Protein AF-A0A7C1ZZ83-F1 (afdb_monomer)

Solvent-accessible surface area (backbone atoms only — not comparable to full-atom values): 6752 Å² total; per-residue (Å²): 134,72,42,79,55,37,36,39,42,55,24,93,50,35,66,62,49,49,54,48,44,30,70,77,71,66,34,44,72,46,70,50,67,95,88,48,66,33,30,37,43,44,76,66,64,88,89,53,94,79,64,40,35,30,35,24,56,45,95,49,95,85,55,68,69,30,47,26,31,37,42,94,51,51,72,64,47,52,53,52,38,48,77,69,56,24,46,79,76,40,69,83,40,79,44,90,98,53,25,39,38,31,31,31,24,45,76,87,66,51,63,33,32,41,30,20,65,56,83,129

Radius of gyration: 14.93 Å; Cα contacts (8 Å, |Δi|>4): 235; chains: 1; bounding box: 36×34×39 Å

Nearest PDB structures (foldseek):
  2r6u-assembly2_D  TM=8.954E-01  e=6.101E-13  Rhodococcus jostii RHA1
  2r6u-assembly2_B  TM=8.697E-01  e=8.299E-13  Rhodococcus jostii RHA1
  3oxh-assembly1_A  TM=7.432E-01  e=1.223E-08  Mycobacterium tuberculosis
  8stb-assembly2_A  TM=7.788E-01  e=1.834E-07  Streptomyces sp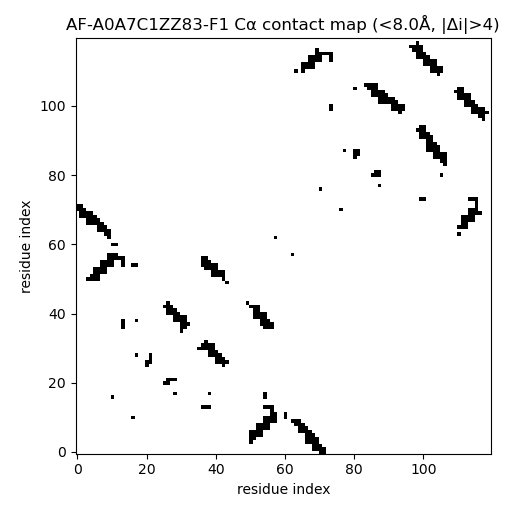.
  8stb-assembly1_B  TM=7.584E-01  e=1.268E-07  Streptomyces sp.

pLDDT: mean 94.88, std 6.37, range [56.84, 98.62]

Mean predicted aligned error: 3.31 Å

Structure (mmCIF, N/CA/C/O backbone):
data_AF-A0A7C1ZZ83-F1
#
_entry.id   AF-A0A7C1ZZ83-F1
#
loop_
_atom_site.group_PDB
_atom_site.id
_atom_site.type_symbol
_atom_site.label_atom_id
_atom_site.label_alt_id
_atom_site.label_comp_id
_atom_site.label_asym_id
_atom_site.label_entity_id
_atom_site.label_seq_id
_atom_site.pdbx_PDB_ins_code
_atom_site.Cartn_x
_atom_site.Cartn_y
_atom_site.Cartn_z
_atom_site.occupancy
_atom_site.B_iso_or_equiv
_atom_site.auth_seq_id
_atom_site.auth_comp_id
_atom_site.auth_asym_id
_atom_site.auth_atom_id
_atom_site.pdbx_PDB_model_num
ATOM 1 N N . MET A 1 1 ? -8.554 14.882 9.020 1.00 74.12 1 MET A N 1
ATOM 2 C CA . MET A 1 1 ? -9.522 14.265 8.059 1.00 74.12 1 MET A CA 1
ATOM 3 C C . MET A 1 1 ? -8.800 13.175 7.288 1.00 74.12 1 MET A C 1
ATOM 5 O O . MET A 1 1 ? -7.698 13.436 6.823 1.00 74.12 1 MET A O 1
ATOM 9 N N . ALA A 1 2 ? -9.406 11.995 7.141 1.00 94.19 2 ALA A N 1
ATOM 10 C CA . ALA A 1 2 ? -8.785 10.872 6.443 1.00 94.19 2 ALA A CA 1
ATOM 11 C C . ALA A 1 2 ? -8.726 11.092 4.920 1.00 94.19 2 ALA A C 1
ATOM 13 O O . ALA A 1 2 ? -9.634 11.696 4.343 1.00 94.19 2 ALA A O 1
ATOM 14 N N . LYS A 1 3 ? -7.666 10.604 4.266 1.00 96.69 3 LYS A N 1
ATOM 15 C CA . LYS A 1 3 ? -7.446 10.771 2.819 1.00 96.69 3 LYS A CA 1
ATOM 16 C C . LYS A 1 3 ? -6.886 9.487 2.215 1.00 96.69 3 LYS A C 1
ATOM 18 O O . LYS A 1 3 ? -6.031 8.857 2.822 1.00 96.69 3 LYS A O 1
ATOM 23 N N . VAL A 1 4 ? -7.318 9.120 1.010 1.00 97.75 4 VAL A N 1
ATOM 24 C CA . VAL A 1 4 ? -6.626 8.080 0.233 1.00 97.75 4 VAL A CA 1
ATOM 25 C C . VAL A 1 4 ? -5.287 8.641 -0.239 1.00 97.75 4 VAL A C 1
ATOM 27 O O . VAL A 1 4 ? -5.260 9.694 -0.878 1.00 97.75 4 VAL A O 1
ATOM 30 N N . VAL A 1 5 ? -4.192 7.966 0.101 1.00 96.75 5 VAL A N 1
ATOM 31 C CA . VAL A 1 5 ? -2.826 8.460 -0.160 1.00 96.75 5 VAL A CA 1
ATOM 32 C C . VAL A 1 5 ? -1.957 7.493 -0.949 1.00 96.75 5 VAL A C 1
ATOM 34 O O . VAL A 1 5 ? -0.938 7.920 -1.478 1.00 96.75 5 VAL A O 1
ATOM 37 N N . HIS A 1 6 ? -2.352 6.222 -1.035 1.00 97.31 6 HIS A N 1
ATOM 38 C CA . HIS A 1 6 ? -1.558 5.182 -1.681 1.00 97.31 6 HIS A CA 1
ATOM 39 C C . HIS A 1 6 ? -2.456 4.149 -2.360 1.00 97.31 6 HIS A C 1
ATOM 41 O O . HIS A 1 6 ? -3.607 3.964 -1.951 1.00 97.31 6 HIS A O 1
ATOM 47 N N . PHE A 1 7 ? -1.937 3.464 -3.373 1.00 98.06 7 PHE A N 1
ATOM 48 C CA . PHE A 1 7 ? -2.556 2.271 -3.950 1.00 98.06 7 PHE A CA 1
ATOM 49 C C . PHE A 1 7 ? -1.534 1.146 -4.116 1.00 98.06 7 PHE A C 1
ATOM 51 O O . PHE A 1 7 ? -0.347 1.389 -4.290 1.00 98.06 7 PHE A O 1
ATOM 58 N N . GLU A 1 8 ? -1.988 -0.098 -4.120 1.00 97.62 8 GLU A N 1
ATOM 59 C CA . GLU A 1 8 ? -1.140 -1.271 -4.299 1.00 97.62 8 GLU A CA 1
ATOM 60 C C . GLU A 1 8 ? -1.712 -2.165 -5.387 1.00 97.62 8 GLU A C 1
ATOM 62 O O . GLU A 1 8 ? -2.881 -2.548 -5.339 1.00 97.62 8 GLU A O 1
ATOM 67 N N . ILE A 1 9 ? -0.874 -2.505 -6.364 1.00 98.00 9 ILE A N 1
ATOM 68 C CA . ILE A 1 9 ? -1.185 -3.423 -7.456 1.00 98.00 9 ILE A CA 1
ATOM 69 C C . ILE A 1 9 ? -0.446 -4.741 -7.190 1.00 98.00 9 ILE A C 1
ATOM 71 O O . ILE A 1 9 ? 0.776 -4.807 -7.364 1.00 98.00 9 ILE A O 1
ATOM 75 N N . PRO A 1 10 ? -1.151 -5.805 -6.772 1.00 97.19 10 PRO A N 1
ATOM 76 C CA . PRO A 1 10 ? -0.552 -7.121 -6.613 1.00 97.19 10 PRO A CA 1
ATOM 77 C C . PRO A 1 10 ? -0.211 -7.737 -7.973 1.00 97.19 10 PRO A C 1
ATOM 79 O O . PRO A 1 10 ? -0.975 -7.627 -8.932 1.00 97.19 10 PRO A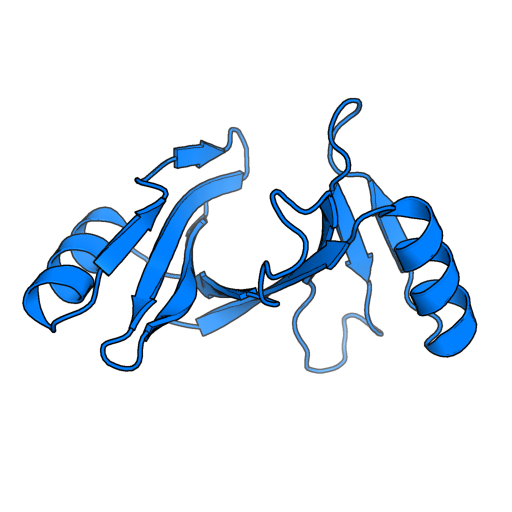 O 1
ATOM 82 N N . ALA A 1 11 ? 0.923 -8.425 -8.054 1.00 97.00 11 ALA A N 1
ATOM 83 C CA . ALA A 1 11 ? 1.360 -9.126 -9.253 1.00 97.00 11 ALA A CA 1
ATOM 84 C C . ALA A 1 11 ? 2.069 -10.443 -8.916 1.00 97.00 11 ALA A C 1
ATOM 86 O O . ALA A 1 11 ? 2.801 -10.539 -7.929 1.00 97.00 11 ALA A O 1
ATOM 87 N N . GLU A 1 12 ? 1.919 -11.448 -9.784 1.00 95.81 12 GLU A N 1
ATOM 88 C CA . GLU A 1 12 ? 2.735 -12.663 -9.707 1.00 95.81 12 GLU A CA 1
ATOM 89 C C . GLU A 1 12 ? 4.209 -12.355 -9.929 1.00 95.81 12 GLU A C 1
ATOM 91 O O . GLU A 1 12 ? 5.065 -12.832 -9.197 1.00 95.81 12 GLU A O 1
ATOM 96 N N . ASP A 1 13 ? 4.516 -11.543 -10.929 1.00 96.44 13 ASP A N 1
ATOM 97 C CA . ASP A 1 13 ? 5.868 -11.097 -11.223 1.00 96.44 13 ASP A CA 1
ATOM 98 C C . ASP A 1 13 ? 5.881 -9.566 -11.197 1.00 96.44 13 ASP A C 1
ATOM 100 O O . ASP A 1 13 ? 5.537 -8.924 -12.197 1.00 96.44 13 ASP A O 1
ATOM 104 N N . PRO A 1 14 ? 6.248 -8.964 -10.050 1.00 96.62 14 PRO A N 1
ATOM 105 C CA . PRO A 1 14 ? 6.326 -7.517 -9.909 1.00 96.62 14 PRO A CA 1
ATOM 106 C C . PRO A 1 14 ? 7.247 -6.856 -10.929 1.00 96.62 14 PRO A C 1
ATOM 108 O O . PRO A 1 14 ? 6.947 -5.754 -11.375 1.00 96.62 14 PRO A O 1
ATOM 111 N N . LYS A 1 15 ? 8.327 -7.522 -11.360 1.00 95.75 15 LYS A N 1
ATOM 112 C CA . LYS A 1 15 ? 9.250 -6.958 -12.355 1.00 95.75 15 LYS A CA 1
ATOM 113 C C . LYS A 1 15 ? 8.583 -6.872 -13.719 1.00 95.75 15 LYS A C 1
ATOM 115 O O . LYS A 1 15 ? 8.621 -5.820 -14.349 1.00 95.75 15 LYS A O 1
ATOM 120 N N . ARG A 1 16 ? 7.899 -7.940 -14.134 1.00 97.69 16 ARG A N 1
ATOM 121 C CA . ARG A 1 16 ? 7.120 -7.937 -15.378 1.00 97.69 16 ARG A CA 1
ATOM 122 C C . ARG A 1 16 ? 6.007 -6.886 -15.351 1.00 97.69 16 ARG A C 1
ATOM 124 O O . ARG A 1 16 ? 5.745 -6.245 -16.366 1.00 97.69 16 ARG A O 1
ATOM 131 N N . ALA A 1 17 ? 5.349 -6.704 -14.206 1.00 97.88 17 ALA A N 1
ATOM 132 C CA . ALA A 1 17 ? 4.345 -5.658 -14.046 1.00 97.88 17 ALA A CA 1
ATOM 133 C C . ALA A 1 17 ? 4.977 -4.256 -14.138 1.00 97.88 17 ALA A C 1
ATOM 135 O O . ALA A 1 17 ? 4.485 -3.432 -14.902 1.00 97.88 17 ALA A O 1
ATOM 136 N N . VAL A 1 18 ? 6.101 -4.004 -13.458 1.00 97.88 18 VAL A N 1
ATOM 137 C CA . VAL A 1 18 ? 6.872 -2.753 -13.584 1.00 97.88 18 VAL A CA 1
ATOM 138 C C . VAL A 1 18 ? 7.209 -2.458 -15.047 1.00 97.88 18 VAL A C 1
ATOM 140 O O . VAL A 1 18 ? 6.898 -1.374 -15.531 1.00 97.88 18 VAL A O 1
ATOM 143 N N . GLU A 1 19 ? 7.760 -3.426 -15.783 1.00 98.38 19 GLU A N 1
ATOM 144 C CA . GLU A 1 19 ? 8.077 -3.269 -17.210 1.00 98.38 19 GLU A CA 1
ATOM 145 C C . GLU A 1 19 ? 6.844 -2.894 -18.040 1.00 98.38 19 GLU A C 1
ATOM 147 O O . GLU A 1 19 ? 6.909 -1.998 -18.888 1.00 98.38 19 GLU A O 1
ATOM 152 N N . PHE A 1 20 ? 5.710 -3.545 -17.776 1.00 98.62 20 PHE A N 1
ATOM 153 C CA . PHE A 1 20 ? 4.445 -3.241 -18.433 1.00 98.62 20 PHE A CA 1
ATOM 154 C C . PHE A 1 20 ? 3.992 -1.804 -18.152 1.00 98.62 20 PHE A C 1
ATOM 156 O O . PHE A 1 20 ? 3.756 -1.048 -19.096 1.00 98.62 20 PHE A O 1
ATOM 163 N N . PHE A 1 21 ? 3.907 -1.399 -16.881 1.00 98.31 21 PHE A N 1
ATOM 164 C CA . PHE A 1 21 ? 3.417 -0.067 -16.520 1.00 98.31 21 PHE A CA 1
ATOM 165 C C . PHE A 1 21 ? 4.373 1.046 -16.972 1.00 98.31 21 PHE A C 1
ATOM 167 O O . PHE A 1 21 ? 3.917 2.079 -17.464 1.00 98.31 21 PHE A O 1
ATOM 174 N N . SER A 1 22 ? 5.688 0.817 -16.909 1.00 98.06 22 SER A N 1
ATOM 175 C CA . SER A 1 22 ? 6.681 1.739 -17.465 1.00 98.06 22 SER A CA 1
ATOM 176 C C . SER A 1 22 ? 6.564 1.879 -18.981 1.00 98.06 22 SER A C 1
ATOM 178 O O . SER A 1 22 ? 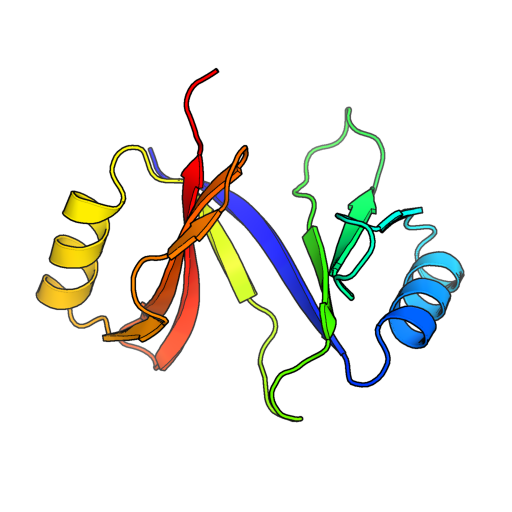6.638 2.991 -19.494 1.00 98.06 22 SER A O 1
ATOM 180 N N . THR A 1 23 ? 6.346 0.782 -19.709 1.00 98.50 23 THR A N 1
ATOM 181 C CA . THR A 1 23 ? 6.257 0.815 -21.178 1.00 98.50 23 THR A CA 1
ATOM 182 C C . THR A 1 23 ? 4.956 1.449 -21.664 1.00 98.50 23 THR A C 1
ATOM 184 O O . THR A 1 23 ? 4.966 2.231 -22.612 1.00 98.50 23 THR A O 1
ATOM 187 N N . VAL A 1 24 ? 3.829 1.099 -21.042 1.00 98.50 24 VAL A N 1
ATOM 188 C CA . VAL A 1 24 ? 2.497 1.495 -21.518 1.00 98.50 24 VAL A CA 1
ATOM 189 C C . VAL A 1 24 ? 2.107 2.888 -21.030 1.00 98.50 24 VAL A C 1
ATOM 191 O O . VAL A 1 24 ? 1.515 3.649 -21.793 1.00 98.50 24 VAL A O 1
ATOM 194 N N . PHE A 1 25 ? 2.441 3.232 -19.783 1.00 97.62 25 PHE A N 1
ATOM 195 C CA . PHE A 1 25 ? 1.993 4.476 -19.145 1.00 97.62 25 PHE A CA 1
ATOM 196 C C . PHE A 1 25 ? 3.133 5.445 -18.821 1.00 97.62 25 PHE A C 1
ATOM 198 O O . PHE A 1 25 ? 2.874 6.558 -18.373 1.00 97.62 25 PHE A O 1
ATOM 205 N N . GLY A 1 26 ? 4.392 5.052 -19.036 1.00 97.25 26 GLY A N 1
ATOM 206 C CA . GLY A 1 26 ? 5.545 5.906 -18.742 1.00 97.25 26 GLY A CA 1
ATOM 207 C C . GLY A 1 26 ? 5.835 6.078 -17.248 1.00 97.25 26 GLY A C 1
ATOM 208 O O . GLY A 1 26 ? 6.612 6.961 -16.887 1.00 97.25 26 GLY A O 1
ATOM 209 N N . TRP A 1 27 ? 5.228 5.260 -16.381 1.00 97.69 27 TRP A N 1
ATOM 210 C CA . TRP A 1 27 ? 5.455 5.315 -14.936 1.00 97.69 27 TRP A CA 1
ATOM 211 C C . TRP A 1 27 ? 6.886 4.916 -14.584 1.00 97.69 27 TRP A C 1
ATOM 213 O O . TRP A 1 27 ? 7.466 4.009 -15.194 1.00 97.69 27 TRP A O 1
ATOM 223 N N . LYS A 1 28 ? 7.451 5.571 -13.570 1.00 97.38 28 LYS A N 1
ATOM 224 C CA . LYS A 1 28 ? 8.754 5.192 -13.012 1.00 97.38 28 LYS A CA 1
ATOM 225 C C . LYS A 1 28 ? 8.558 4.451 -11.704 1.00 97.38 28 LYS A C 1
ATOM 227 O O . LYS A 1 28 ? 7.519 4.574 -11.063 1.00 97.38 28 LYS A O 1
ATOM 232 N N . PHE A 1 29 ? 9.566 3.674 -11.328 1.00 96.81 29 PHE A N 1
ATOM 233 C CA . PHE A 1 29 ? 9.503 2.856 -10.132 1.00 96.81 29 PHE A CA 1
ATOM 234 C C . PHE A 1 29 ? 10.825 2.862 -9.386 1.00 96.81 29 PHE A C 1
ATOM 236 O O . PHE A 1 29 ? 11.888 2.733 -9.993 1.00 96.81 29 PHE A O 1
ATOM 243 N N . ASN A 1 30 ? 10.736 2.925 -8.061 1.00 94.50 30 ASN A N 1
ATOM 244 C CA . ASN A 1 30 ? 11.864 2.740 -7.162 1.00 94.50 30 ASN A CA 1
ATOM 245 C C . ASN A 1 30 ? 11.582 1.541 -6.259 1.00 94.50 30 ASN A C 1
ATOM 247 O O . ASN A 1 30 ? 10.520 1.441 -5.644 1.00 94.50 30 ASN A O 1
ATOM 251 N N . ARG A 1 31 ? 12.533 0.610 -6.175 1.00 92.81 31 ARG A N 1
ATOM 252 C CA . ARG A 1 31 ? 12.396 -0.542 -5.281 1.00 92.81 31 ARG A CA 1
ATOM 253 C C . ARG A 1 31 ? 12.577 -0.087 -3.835 1.00 92.81 31 ARG A C 1
ATOM 255 O O . ARG A 1 31 ? 13.573 0.560 -3.514 1.00 92.81 31 ARG A O 1
ATOM 262 N N . TRP A 1 32 ? 11.627 -0.431 -2.976 1.00 89.38 32 TRP A N 1
ATOM 263 C CA . TRP A 1 32 ? 11.670 -0.097 -1.560 1.00 89.38 32 TRP A CA 1
ATOM 264 C C . TRP A 1 32 ? 12.302 -1.237 -0.757 1.00 89.38 32 TRP A C 1
ATOM 266 O O . TRP A 1 32 ? 11.753 -2.334 -0.672 1.00 89.38 32 TRP A O 1
ATOM 276 N N . GLY A 1 33 ? 13.468 -0.971 -0.166 1.00 80.06 33 GLY A N 1
ATOM 277 C CA . GLY A 1 33 ? 14.265 -1.974 0.543 1.00 80.06 33 GLY A CA 1
ATOM 278 C C . GLY A 1 33 ? 14.991 -2.958 -0.388 1.00 80.06 33 GLY A C 1
ATOM 279 O O . GLY A 1 33 ? 14.639 -3.152 -1.550 1.00 80.06 33 GLY A O 1
ATOM 280 N N . GLU A 1 34 ? 16.045 -3.597 0.123 1.00 71.31 34 GLU A N 1
ATOM 281 C CA . GLU A 1 34 ? 16.901 -4.481 -0.688 1.00 71.31 34 GLU A CA 1
ATOM 282 C C . GLU A 1 34 ? 16.281 -5.866 -0.949 1.00 71.31 34 GLU A C 1
ATOM 284 O O . GLU A 1 34 ? 16.561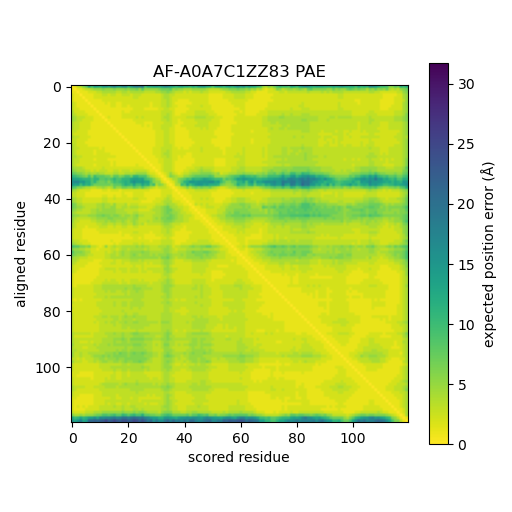 -6.488 -1.976 1.00 71.31 34 GLU A O 1
ATOM 289 N N . ASN A 1 35 ? 15.400 -6.333 -0.058 1.00 71.00 35 ASN A N 1
ATOM 290 C CA . ASN A 1 35 ? 14.864 -7.701 -0.069 1.00 71.00 35 ASN A CA 1
ATOM 291 C C . ASN A 1 35 ? 13.356 -7.792 -0.332 1.00 71.00 35 ASN A C 1
ATOM 293 O O . ASN A 1 35 ? 12.814 -8.895 -0.327 1.00 71.00 35 ASN A O 1
ATOM 297 N N . ASN A 1 36 ? 12.682 -6.668 -0.586 1.00 75.44 36 ASN A N 1
ATOM 298 C CA . ASN A 1 36 ? 11.240 -6.656 -0.806 1.00 75.44 36 ASN A CA 1
ATOM 299 C C . ASN A 1 36 ? 10.929 -6.501 -2.297 1.00 75.44 36 ASN A C 1
ATOM 301 O O . ASN A 1 36 ? 11.501 -5.660 -2.995 1.00 75.44 36 ASN A O 1
ATOM 305 N N . ASP A 1 37 ? 9.982 -7.291 -2.792 1.00 89.62 37 ASP A N 1
ATOM 306 C CA . ASP A 1 37 ? 9.403 -7.099 -4.123 1.00 89.62 37 ASP A CA 1
ATOM 307 C C . ASP A 1 37 ? 8.275 -6.069 -4.044 1.00 89.62 37 ASP A C 1
ATOM 309 O O . ASP A 1 37 ? 7.115 -6.367 -4.324 1.00 89.62 37 ASP A O 1
ATOM 313 N N . TYR A 1 38 ? 8.648 -4.866 -3.599 1.00 94.25 38 TYR A N 1
ATOM 314 C CA . TYR A 1 38 ? 7.782 -3.708 -3.427 1.00 94.25 38 TYR A CA 1
ATOM 315 C C . TYR A 1 38 ? 8.368 -2.531 -4.208 1.00 94.25 38 TYR A C 1
ATOM 317 O O . TYR A 1 38 ? 9.482 -2.075 -3.933 1.00 94.25 38 TYR A O 1
ATOM 325 N N . TYR A 1 39 ? 7.643 -2.070 -5.220 1.00 97.44 39 TYR A N 1
ATOM 326 C CA . TYR A 1 39 ? 8.108 -1.081 -6.187 1.00 97.44 39 TYR A CA 1
ATOM 327 C C . TYR A 1 39 ? 7.220 0.150 -6.111 1.00 97.44 39 TYR A C 1
ATOM 329 O O . TYR A 1 39 ? 6.128 0.141 -6.672 1.00 97.44 39 TYR A O 1
ATOM 337 N N . LEU A 1 40 ? 7.691 1.189 -5.422 1.00 96.69 40 LEU A N 1
ATOM 338 C CA . LEU A 1 40 ? 6.998 2.470 -5.296 1.00 96.69 40 LEU A CA 1
ATOM 339 C C . LEU A 1 40 ? 6.914 3.155 -6.656 1.00 96.69 40 LEU A C 1
ATOM 341 O O . LEU A 1 40 ? 7.909 3.180 -7.383 1.00 96.69 40 LEU A O 1
ATOM 345 N N . THR A 1 41 ? 5.752 3.707 -6.984 1.00 97.06 41 THR A N 1
ATOM 346 C CA . THR A 1 41 ? 5.504 4.371 -8.263 1.00 97.06 41 THR A CA 1
ATOM 347 C C . THR A 1 41 ? 5.858 5.854 -8.207 1.00 97.06 41 THR A C 1
ATOM 349 O O . THR A 1 41 ? 5.727 6.503 -7.173 1.00 97.06 41 THR A O 1
ATOM 352 N N . GLU A 1 42 ? 6.256 6.387 -9.357 1.00 95.88 42 GLU A N 1
ATOM 353 C CA . GLU A 1 42 ? 6.080 7.789 -9.732 1.00 95.88 42 GLU A CA 1
ATOM 354 C C . GLU A 1 42 ? 5.160 7.782 -10.963 1.00 95.88 42 GLU A C 1
ATOM 356 O O . GLU A 1 42 ? 5.587 7.475 -12.084 1.00 95.88 42 GLU A O 1
ATOM 361 N N . SER A 1 43 ? 3.872 8.017 -10.725 1.00 93.44 43 SER A N 1
ATOM 362 C CA . SER A 1 43 ? 2.764 7.811 -11.670 1.00 93.44 43 SER A CA 1
ATOM 363 C C . SER A 1 43 ? 2.396 9.062 -12.478 1.00 93.44 43 SER A C 1
ATOM 365 O O . SER A 1 43 ? 1.481 9.029 -13.303 1.00 93.44 43 SER A O 1
ATOM 367 N N . GLY A 1 44 ? 3.154 10.145 -12.301 1.00 92.31 44 GLY A N 1
ATOM 368 C CA . GLY A 1 44 ? 3.036 11.400 -13.038 1.00 92.31 44 GLY A CA 1
ATOM 369 C C . GLY A 1 44 ? 3.984 12.477 -12.493 1.00 92.31 44 GLY A C 1
ATOM 370 O O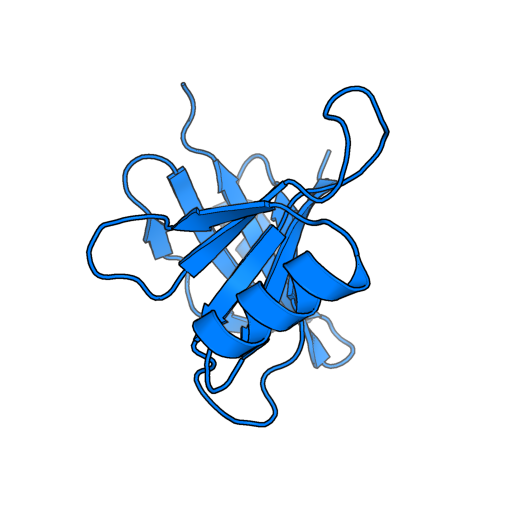 . GLY A 1 44 ? 4.824 12.191 -11.635 1.00 92.31 44 GLY A O 1
ATOM 371 N N . PRO A 1 45 ? 3.898 13.721 -12.996 1.00 91.81 45 PRO A N 1
ATOM 372 C CA . PRO A 1 45 ? 4.583 14.868 -12.400 1.00 91.81 45 PRO A CA 1
ATOM 373 C C . PRO A 1 45 ? 4.078 15.138 -10.976 1.00 91.81 45 PRO A C 1
ATOM 375 O O . PRO A 1 45 ? 2.878 15.082 -10.721 1.00 91.81 45 PRO A O 1
ATOM 378 N N . LYS A 1 46 ? 4.979 15.495 -10.051 1.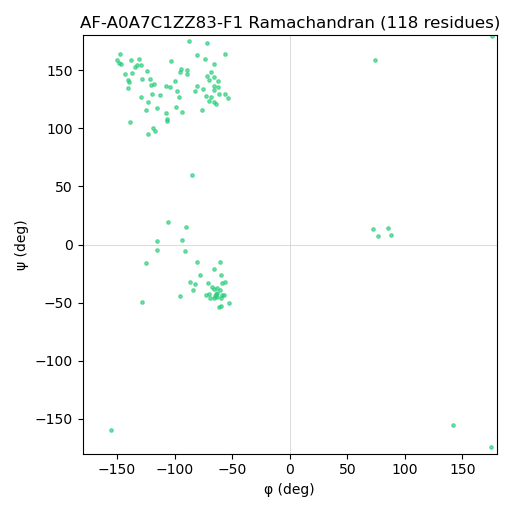00 89.00 46 LYS A N 1
ATOM 379 C CA . LYS A 1 46 ? 4.626 15.739 -8.637 1.00 89.00 46 LYS A CA 1
ATOM 380 C C . LYS A 1 46 ? 3.721 16.957 -8.438 1.00 89.00 46 LYS A C 1
ATOM 382 O O . LYS A 1 46 ? 3.088 17.094 -7.397 1.00 89.00 46 LYS A O 1
ATOM 387 N N . GLU A 1 47 ? 3.712 17.865 -9.406 1.00 93.00 47 GLU A N 1
ATOM 388 C CA . GLU A 1 47 ? 2.918 19.090 -9.397 1.00 93.00 47 GLU A CA 1
ATOM 389 C C . GLU A 1 47 ? 1.462 18.847 -9.818 1.00 93.00 47 GLU A C 1
ATOM 391 O O . GLU A 1 47 ? 0.607 19.710 -9.606 1.00 93.00 47 GLU A O 1
ATOM 396 N N . GLU A 1 48 ? 1.171 17.689 -10.413 1.00 93.94 48 GLU A N 1
ATOM 397 C CA . GLU A 1 48 ? -0.173 17.307 -10.825 1.00 93.94 48 GLU A CA 1
ATOM 398 C C . GLU A 1 48 ? -0.916 16.579 -9.694 1.00 93.94 48 GLU A C 1
ATOM 400 O O . GLU A 1 48 ? -0.312 15.878 -8.878 1.00 93.94 48 GLU A O 1
ATOM 405 N N . PRO A 1 49 ? -2.248 16.743 -9.598 1.00 93.00 49 PRO A N 1
ATOM 406 C CA . PRO A 1 49 ? -3.032 16.034 -8.602 1.00 93.00 49 PRO A CA 1
ATOM 407 C C . PRO A 1 49 ? -3.020 14.527 -8.877 1.00 93.00 49 PRO A C 1
ATOM 409 O O . PRO A 1 49 ? -3.300 14.077 -9.985 1.00 93.00 49 PRO A O 1
ATOM 412 N N . GLY A 1 50 ? -2.781 13.745 -7.831 1.00 93.38 50 GLY A N 1
ATOM 413 C CA . GLY A 1 50 ? -2.748 12.292 -7.899 1.00 93.38 50 GLY A CA 1
ATOM 414 C C . GLY A 1 50 ? -2.346 11.686 -6.562 1.00 93.38 50 GLY A C 1
ATOM 415 O O . GLY A 1 50 ? -2.112 12.398 -5.581 1.00 93.38 50 GLY A O 1
ATOM 416 N N . ILE A 1 51 ? -2.300 10.361 -6.532 1.00 95.38 51 ILE A N 1
ATOM 417 C CA . ILE A 1 51 ? -1.683 9.588 -5.458 1.00 95.38 51 ILE A CA 1
ATOM 418 C C . ILE A 1 51 ? -0.642 8.677 -6.087 1.00 95.38 51 ILE A C 1
ATOM 420 O O . ILE A 1 51 ? -0.817 8.243 -7.224 1.00 95.38 51 ILE A O 1
ATOM 424 N N . GLU A 1 52 ? 0.411 8.384 -5.340 1.00 96.50 52 GLU A N 1
ATOM 425 C CA . GLU A 1 52 ? 1.354 7.345 -5.728 1.00 96.50 52 GLU A CA 1
ATOM 426 C C . GLU A 1 52 ? 0.897 5.990 -5.203 1.00 96.50 52 GLU A C 1
ATOM 428 O O . GLU A 1 52 ? -0.117 5.870 -4.514 1.00 96.50 52 GLU A O 1
ATOM 433 N N . GLY A 1 53 ? 1.619 4.952 -5.582 1.00 96.94 53 GLY A N 1
ATOM 434 C CA . GLY A 1 53 ? 1.295 3.598 -5.206 1.00 96.94 53 GLY A CA 1
ATOM 435 C C . GLY A 1 53 ? 2.509 2.699 -5.218 1.00 96.94 53 GLY A C 1
ATOM 436 O O . GLY A 1 53 ? 3.660 3.142 -5.169 1.00 96.94 53 GLY A O 1
ATOM 437 N N . ALA A 1 54 ? 2.245 1.405 -5.299 1.00 97.56 54 ALA A N 1
ATOM 438 C CA . ALA A 1 54 ? 3.269 0.409 -5.495 1.00 97.56 54 ALA A CA 1
ATOM 439 C C . ALA A 1 54 ? 2.770 -0.793 -6.287 1.00 97.56 54 ALA A C 1
ATOM 441 O O . ALA A 1 54 ? 1.588 -1.133 -6.276 1.00 97.56 54 ALA A O 1
ATOM 442 N N . ILE A 1 55 ? 3.709 -1.482 -6.925 1.00 98.00 55 ILE A N 1
ATOM 443 C CA . ILE A 1 55 ? 3.521 -2.863 -7.367 1.00 98.00 55 ILE A CA 1
ATOM 444 C C . ILE A 1 55 ? 4.156 -3.776 -6.323 1.00 98.00 55 ILE A C 1
ATOM 446 O O . ILE A 1 55 ? 5.308 -3.563 -5.936 1.00 98.00 55 ILE A O 1
ATOM 450 N N . MET A 1 56 ? 3.425 -4.807 -5.899 1.00 96.00 56 MET A N 1
ATOM 451 C CA . MET A 1 56 ? 3.906 -5.783 -4.920 1.00 96.00 56 MET A CA 1
ATOM 452 C C . MET A 1 56 ? 3.727 -7.226 -5.390 1.00 96.00 56 MET A C 1
ATOM 454 O O . MET A 1 56 ? 2.832 -7.530 -6.180 1.00 96.00 56 MET A O 1
ATOM 458 N N . LYS A 1 57 ? 4.550 -8.143 -4.873 1.00 95.31 57 LYS A N 1
ATOM 459 C CA . LYS A 1 57 ? 4.332 -9.585 -5.058 1.00 95.31 57 LYS A CA 1
ATOM 460 C C . LYS A 1 57 ? 3.031 -9.995 -4.374 1.00 95.31 57 LYS A C 1
ATOM 462 O O . LYS A 1 57 ? 2.910 -9.835 -3.167 1.00 95.31 57 LYS A O 1
ATOM 467 N N . TRP A 1 58 ? 2.082 -10.552 -5.120 1.00 94.31 58 TRP A N 1
ATOM 468 C CA . TRP A 1 58 ? 0.823 -11.007 -4.533 1.00 94.31 58 TRP A CA 1
ATOM 469 C C . TRP A 1 58 ? 1.016 -12.185 -3.560 1.00 94.31 58 TRP A C 1
ATOM 471 O O . TRP A 1 58 ? 1.965 -12.964 -3.669 1.00 94.31 58 TRP A O 1
ATOM 481 N N . ASN A 1 59 ? 0.091 -12.344 -2.620 1.00 90.75 59 ASN A N 1
ATOM 482 C CA . ASN A 1 59 ? 0.007 -13.520 -1.753 1.00 90.75 59 ASN A CA 1
ATOM 483 C C . ASN A 1 59 ? -0.810 -14.647 -2.408 1.00 90.75 59 ASN A C 1
ATOM 485 O O . ASN A 1 59 ? -0.526 -15.823 -2.190 1.00 90.75 59 ASN A O 1
ATOM 489 N N . HIS A 1 60 ? -1.813 -14.299 -3.222 1.00 92.69 60 HIS A N 1
ATOM 490 C CA . HIS A 1 60 ? -2.626 -15.233 -4.003 1.00 92.69 60 HIS A CA 1
ATOM 491 C C . HIS A 1 60 ? -3.133 -14.577 -5.303 1.00 92.69 60 HIS A C 1
ATOM 493 O O . HIS A 1 60 ? -3.213 -13.348 -5.357 1.00 92.69 60 HIS A O 1
ATOM 499 N N . PRO A 1 61 ? -3.510 -15.365 -6.333 1.00 92.75 61 PRO A N 1
ATOM 500 C CA . PRO A 1 61 ? -3.902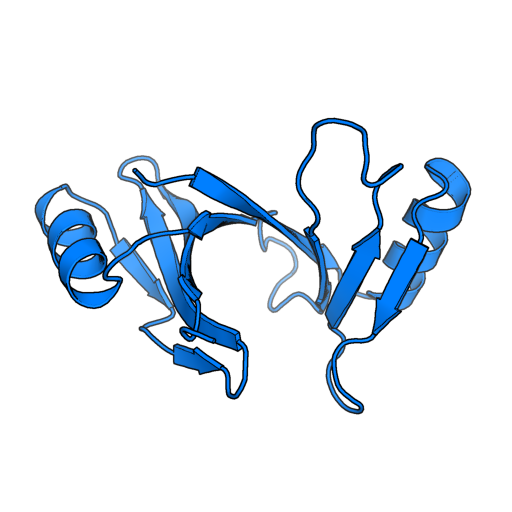 -14.826 -7.638 1.00 92.75 61 PRO A CA 1
ATOM 501 C C . PRO A 1 61 ? -5.088 -13.857 -7.627 1.00 92.75 61 PRO A C 1
ATOM 503 O O . PRO A 1 61 ? -5.128 -12.912 -8.407 1.00 92.75 61 PRO A O 1
ATOM 506 N N . ASP A 1 62 ? -6.033 -14.072 -6.714 1.00 92.94 62 ASP A N 1
ATOM 507 C CA . ASP A 1 62 ? -7.237 -13.242 -6.592 1.00 92.94 62 ASP A CA 1
ATOM 508 C C . ASP A 1 62 ? -7.062 -12.046 -5.637 1.00 92.94 62 ASP A C 1
ATOM 510 O O . ASP A 1 62 ? -8.051 -11.484 -5.166 1.00 92.94 62 ASP A O 1
ATOM 514 N N . GLN A 1 63 ? -5.825 -11.684 -5.268 1.00 94.75 63 GLN A N 1
ATOM 515 C CA . GLN A 1 63 ? -5.595 -10.545 -4.378 1.00 94.75 63 GLN A CA 1
ATOM 516 C C . GLN A 1 63 ? -6.024 -9.253 -5.095 1.00 94.75 63 GLN A C 1
ATOM 518 O O . GLN A 1 63 ? -5.508 -8.966 -6.179 1.00 94.75 63 GLN A O 1
ATOM 523 N N . PRO A 1 64 ? -6.952 -8.462 -4.523 1.00 96.12 64 PRO A N 1
ATOM 524 C CA . PRO A 1 64 ? -7.439 -7.256 -5.177 1.00 96.12 64 PRO A CA 1
ATOM 525 C C . PRO A 1 64 ? -6.39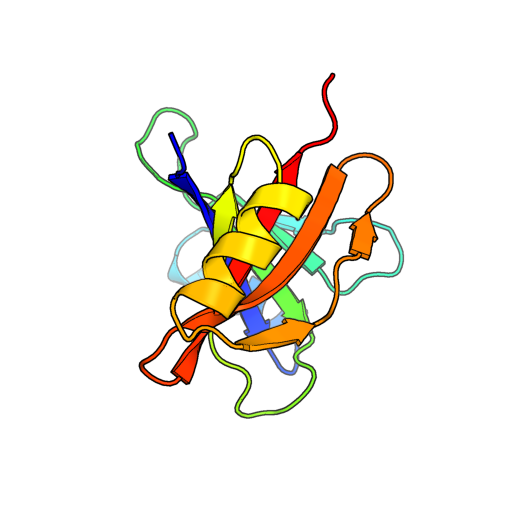2 -6.139 -5.132 1.00 96.12 64 PRO A C 1
ATOM 527 O O . PRO A 1 64 ? -5.517 -6.119 -4.266 1.00 96.12 64 PRO A O 1
ATOM 530 N N . ILE A 1 65 ? -6.533 -5.167 -6.035 1.00 97.75 65 ILE A N 1
ATOM 531 C CA . ILE A 1 65 ? -5.891 -3.857 -5.878 1.00 97.75 65 ILE A CA 1
ATOM 532 C C . ILE A 1 65 ? -6.460 -3.207 -4.618 1.00 97.75 65 ILE A C 1
ATOM 534 O O . ILE A 1 65 ? -7.674 -3.226 -4.410 1.00 97.75 65 ILE A O 1
ATOM 538 N N . VAL A 1 66 ? -5.589 -2.626 -3.798 1.00 97.62 66 VAL A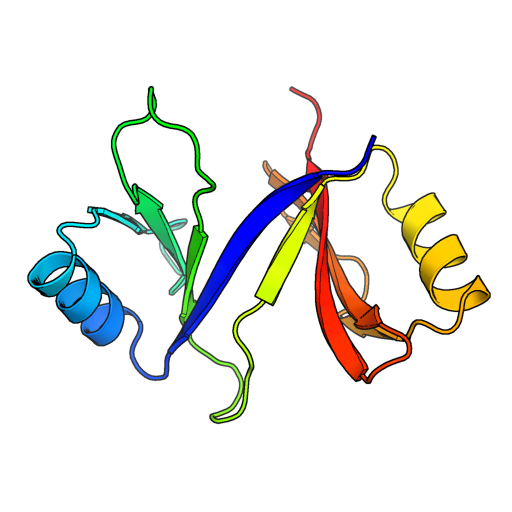 N 1
ATOM 539 C CA . VAL A 1 66 ? -5.971 -2.013 -2.523 1.00 97.62 66 VAL A CA 1
ATOM 540 C C . VAL A 1 66 ? -5.589 -0.543 -2.522 1.00 97.62 66 VAL A C 1
ATOM 542 O O . VAL A 1 66 ? -4.504 -0.178 -2.958 1.00 97.62 66 VAL A O 1
ATOM 545 N N . ASN A 1 67 ? -6.475 0.316 -2.027 1.00 98.06 67 ASN A N 1
ATOM 546 C CA . ASN A 1 67 ? -6.134 1.691 -1.675 1.00 98.06 67 ASN A CA 1
ATOM 547 C C . ASN A 1 67 ? -5.780 1.783 -0.185 1.00 98.06 67 ASN A C 1
ATOM 549 O O . ASN A 1 67 ? -6.375 1.074 0.624 1.00 98.06 67 ASN A O 1
ATOM 553 N N . THR A 1 68 ? -4.925 2.728 0.194 1.00 98.19 68 THR A N 1
ATOM 554 C CA . THR A 1 68 ? -4.590 3.005 1.599 1.00 98.19 68 THR A CA 1
ATOM 555 C C . THR A 1 68 ? -5.112 4.370 2.019 1.00 98.19 68 THR A C 1
ATOM 557 O O . THR A 1 68 ? -4.871 5.386 1.358 1.00 98.19 68 THR A O 1
ATOM 560 N N . ILE A 1 69 ? -5.839 4.388 3.133 1.00 98.50 69 ILE A N 1
ATOM 561 C CA . ILE A 1 69 ? -6.418 5.579 3.748 1.00 98.50 69 ILE A CA 1
ATOM 562 C C . ILE A 1 69 ? -5.514 6.029 4.897 1.00 98.50 69 ILE A C 1
ATOM 564 O O . ILE A 1 69 ? -5.331 5.304 5.872 1.00 98.50 69 ILE A O 1
ATOM 568 N N . GLN A 1 70 ? -4.966 7.237 4.804 1.00 98.12 70 GLN A N 1
ATOM 569 C CA . GLN A 1 70 ? -4.207 7.840 5.889 1.00 98.12 70 GLN A CA 1
ATOM 570 C C . GLN A 1 70 ? -5.141 8.342 6.990 1.00 98.12 70 GLN A C 1
ATOM 572 O O . GLN A 1 70 ? -6.119 9.043 6.704 1.00 98.12 70 GLN A O 1
ATOM 577 N N . VAL A 1 71 ? -4.799 8.032 8.236 1.00 97.69 71 VAL A N 1
ATOM 578 C CA . VAL A 1 71 ? -5.504 8.451 9.449 1.00 97.69 71 VAL A CA 1
ATOM 579 C C . VAL A 1 71 ? -4.531 9.031 10.473 1.00 97.69 71 VAL A C 1
ATOM 581 O O . VAL A 1 71 ? -3.325 8.824 10.387 1.00 97.69 71 VAL A O 1
ATOM 584 N N . GLU A 1 72 ? -5.066 9.808 11.413 1.00 96.12 72 GLU A N 1
ATOM 585 C CA . GLU A 1 72 ? -4.280 10.472 12.465 1.00 96.12 72 GLU A CA 1
ATOM 586 C C . GLU A 1 72 ? -3.985 9.533 13.647 1.00 96.12 72 GLU A C 1
ATOM 588 O O . GLU A 1 72 ? -2.921 9.628 14.243 1.00 96.12 72 GLU A O 1
ATOM 593 N N . ASP A 1 73 ? -4.918 8.628 13.965 1.00 96.69 73 ASP A N 1
ATOM 594 C CA . ASP A 1 73 ? -4.795 7.608 15.014 1.00 96.69 73 ASP A CA 1
ATOM 595 C C . ASP A 1 73 ? -5.391 6.292 14.494 1.00 96.69 73 ASP A C 1
ATOM 597 O O . ASP A 1 73 ? -6.615 6.140 14.367 1.00 96.69 73 ASP A O 1
ATOM 601 N N . ILE A 1 74 ? -4.524 5.343 14.146 1.00 97.44 74 ILE A N 1
ATOM 602 C CA . ILE A 1 74 ? -4.930 4.058 13.580 1.00 97.44 74 ILE A CA 1
ATOM 603 C C . ILE A 1 74 ? -5.598 3.160 14.615 1.00 97.44 74 ILE A C 1
ATOM 605 O O . ILE A 1 74 ? -6.522 2.433 14.272 1.00 97.44 74 ILE A O 1
ATOM 609 N N . GLU A 1 75 ? -5.206 3.223 15.886 1.00 97.12 75 GLU A N 1
ATOM 610 C CA . GLU A 1 75 ? -5.774 2.366 16.929 1.00 97.12 75 GLU A CA 1
ATOM 611 C C . GLU A 1 75 ? -7.220 2.759 17.236 1.00 97.12 75 GLU A C 1
ATOM 613 O O . GLU A 1 75 ? -8.094 1.895 17.347 1.00 97.12 75 GLU A O 1
ATOM 618 N N . SER A 1 76 ? -7.498 4.062 17.315 1.00 97.69 76 SER A N 1
ATOM 619 C CA . SER A 1 76 ? -8.867 4.575 17.417 1.00 97.69 76 SER A CA 1
ATOM 620 C C . SER A 1 76 ? -9.674 4.284 16.149 1.00 97.69 76 SER A C 1
ATOM 622 O O . SER A 1 76 ? -10.846 3.916 16.235 1.00 97.69 76 SER A O 1
ATOM 624 N N . THR A 1 77 ? -9.049 4.380 14.971 1.00 98.12 77 THR A N 1
ATOM 625 C CA . THR A 1 77 ? -9.708 4.068 13.692 1.00 98.12 77 THR A CA 1
ATOM 626 C C . THR A 1 77 ? -10.113 2.596 13.600 1.00 98.12 77 THR A C 1
ATOM 628 O O . THR A 1 77 ? -11.227 2.308 13.174 1.00 98.12 77 THR A O 1
ATOM 631 N N . LEU A 1 78 ? -9.257 1.662 14.024 1.00 97.69 78 LEU A N 1
ATOM 632 C CA . LEU A 1 78 ? -9.547 0.224 14.002 1.00 97.69 78 LEU A CA 1
ATOM 633 C C . LEU A 1 78 ? -10.796 -0.121 14.820 1.00 97.69 78 LEU A C 1
ATOM 635 O O . LEU A 1 78 ? -11.661 -0.845 14.334 1.00 97.69 78 LEU A O 1
ATOM 639 N N . LYS A 1 79 ? -10.933 0.464 16.017 1.00 98.19 79 LYS A N 1
ATOM 640 C CA . LYS A 1 79 ? -12.135 0.294 16.851 1.00 98.19 79 LYS A CA 1
ATOM 641 C C . LYS A 1 79 ? -13.384 0.775 16.122 1.00 98.19 79 LYS A C 1
ATOM 643 O O . LYS A 1 79 ? -14.376 0.059 16.071 1.00 98.19 79 LYS A O 1
ATOM 648 N N . LEU A 1 80 ? -13.314 1.958 15.506 1.00 98.31 80 LEU A N 1
ATOM 649 C CA . LEU A 1 80 ? -14.432 2.506 14.739 1.00 98.31 80 LEU A CA 1
ATOM 650 C C . LEU A 1 80 ? -14.783 1.638 13.526 1.00 98.31 80 LEU A C 1
ATOM 652 O O . LEU A 1 80 ? -15.963 1.497 13.218 1.00 98.31 80 LEU A O 1
ATOM 656 N N . ILE A 1 81 ? -13.794 1.050 12.846 1.00 98.38 81 ILE A N 1
ATOM 657 C CA . ILE A 1 81 ? -14.032 0.124 11.731 1.00 98.38 81 ILE A CA 1
ATOM 658 C C . ILE A 1 81 ? -14.862 -1.070 12.216 1.00 98.38 81 ILE A C 1
ATOM 660 O O . ILE A 1 81 ? -15.917 -1.342 11.646 1.00 98.38 81 ILE A O 1
ATOM 664 N N . GLU A 1 82 ? -14.433 -1.740 13.286 1.00 98.31 82 GLU A N 1
ATOM 665 C CA . GLU A 1 82 ? -15.134 -2.912 13.828 1.00 98.31 82 GLU A CA 1
ATOM 666 C C . GLU A 1 82 ? -16.530 -2.555 14.364 1.00 98.31 82 GLU A C 1
ATOM 668 O O . GLU A 1 82 ? -17.513 -3.229 14.049 1.00 98.31 82 GLU A O 1
ATOM 673 N N . GLU A 1 83 ? -16.651 -1.451 15.110 1.00 98.62 83 GLU A N 1
ATOM 674 C CA . GLU A 1 83 ? -17.927 -0.952 15.648 1.00 98.62 83 GLU A CA 1
ATOM 675 C C . GLU A 1 83 ? -18.956 -0.631 14.552 1.00 98.62 83 GLU A C 1
ATOM 677 O O . GLU A 1 83 ? -20.161 -0.693 14.798 1.00 98.62 83 GLU A O 1
ATOM 682 N N . ASN A 1 84 ? -18.494 -0.313 13.339 1.00 98.62 84 ASN A N 1
ATOM 683 C CA . ASN A 1 84 ? -19.340 0.028 12.194 1.00 98.62 84 ASN A CA 1
ATOM 684 C C . ASN A 1 84 ? -19.414 -1.097 11.144 1.00 98.62 84 ASN A C 1
ATOM 686 O O . ASN A 1 84 ? -19.817 -0.855 10.005 1.00 98.62 84 ASN A O 1
ATOM 690 N N . GLY A 1 85 ? -19.083 -2.334 11.530 1.00 98.44 85 GLY A N 1
ATOM 691 C CA . GLY A 1 85 ? -19.306 -3.533 10.718 1.00 98.44 85 GLY A CA 1
ATOM 692 C C . GLY A 1 85 ? -18.207 -3.852 9.705 1.00 98.44 85 GLY A C 1
ATOM 693 O O . GLY A 1 85 ? -18.436 -4.662 8.809 1.00 98.44 85 GLY A O 1
ATOM 694 N N . GLY A 1 86 ? -17.038 -3.224 9.826 1.00 98.56 86 GLY A N 1
ATOM 695 C CA . GLY A 1 86 ? -15.837 -3.643 9.113 1.00 98.56 86 GLY A CA 1
ATOM 696 C C . GLY A 1 86 ? -15.135 -4.823 9.792 1.00 98.56 86 GLY A C 1
ATOM 697 O O . GLY A 1 86 ? -15.359 -5.123 10.963 1.00 98.56 86 GLY A O 1
ATOM 698 N N . GLU A 1 87 ? -14.261 -5.491 9.043 1.00 98.56 87 GLU A N 1
ATOM 699 C CA . GLU A 1 87 ? -13.504 -6.667 9.492 1.00 98.56 87 GLU A CA 1
ATOM 700 C C . GLU A 1 87 ? -12.005 -6.400 9.340 1.00 98.56 87 GLU A C 1
ATOM 702 O O . GLU A 1 87 ? -11.540 -6.149 8.230 1.00 98.56 87 GLU A O 1
ATOM 707 N N . ILE A 1 88 ? -11.219 -6.495 10.414 1.00 98.31 88 ILE A N 1
ATOM 708 C CA . ILE A 1 88 ? -9.756 -6.415 10.307 1.00 98.31 88 ILE A CA 1
ATOM 709 C C . ILE A 1 88 ? -9.217 -7.738 9.755 1.00 98.31 88 ILE A C 1
ATOM 711 O O . ILE A 1 88 ? -9.335 -8.782 10.391 1.00 98.31 88 ILE A O 1
ATOM 715 N N . VAL A 1 89 ? -8.611 -7.694 8.566 1.00 96.75 89 VAL A N 1
ATOM 716 C CA . VAL A 1 89 ? -8.111 -8.881 7.848 1.00 96.75 89 VAL A CA 1
ATOM 717 C C . VAL A 1 89 ? -6.632 -9.108 8.123 1.00 96.75 89 VAL A C 1
ATOM 719 O O . VAL A 1 89 ? -6.200 -10.233 8.370 1.00 96.75 89 VAL A O 1
ATOM 722 N N . VAL A 1 90 ? -5.849 -8.032 8.084 1.00 95.31 90 VAL A N 1
ATOM 723 C CA . VAL A 1 90 ? -4.447 -8.044 8.495 1.00 95.31 90 VAL A CA 1
ATOM 724 C C . VAL A 1 90 ? -4.337 -7.134 9.711 1.00 95.31 90 VAL A C 1
ATOM 726 O O . VAL A 1 90 ? -4.619 -5.938 9.580 1.00 95.31 90 VAL A O 1
ATOM 729 N N . PRO A 1 91 ? -3.952 -7.681 10.881 1.00 96.19 91 PRO A N 1
ATOM 730 C CA . PRO A 1 91 ? -3.795 -6.903 12.101 1.00 96.19 91 PRO A CA 1
ATOM 731 C C . PRO A 1 91 ? -2.826 -5.738 11.925 1.00 96.19 91 PRO A C 1
ATOM 733 O O . PRO A 1 91 ? -2.016 -5.722 11.003 1.00 96.19 91 PRO A O 1
ATOM 736 N N . LEU A 1 92 ? -2.878 -4.791 12.858 1.00 97.12 92 LEU A N 1
ATOM 737 C CA . LEU A 1 92 ? -1.962 -3.659 12.896 1.00 97.12 92 LEU A CA 1
ATOM 738 C C . LEU A 1 92 ? -0.493 -4.115 12.874 1.00 97.12 92 LEU A C 1
ATOM 740 O O . LEU A 1 92 ? -0.062 -4.905 13.714 1.00 97.12 92 LEU A O 1
ATOM 744 N N . GLN A 1 93 ? 0.276 -3.586 11.927 1.00 95.94 93 GLN A N 1
ATOM 745 C CA . GLN A 1 93 ? 1.705 -3.827 11.761 1.00 95.94 93 GLN A CA 1
ATOM 746 C C . GLN A 1 93 ? 2.464 -2.506 11.836 1.00 95.94 93 GLN A C 1
ATOM 748 O O . GLN A 1 93 ? 2.016 -1.494 11.301 1.00 95.94 93 GLN A O 1
ATOM 753 N N . THR A 1 94 ? 3.643 -2.526 12.450 1.00 95.50 94 THR A N 1
ATOM 754 C CA . THR A 1 94 ? 4.572 -1.393 12.415 1.00 95.50 94 THR A CA 1
ATOM 755 C C . THR A 1 94 ? 5.597 -1.616 11.315 1.00 95.50 94 THR A C 1
ATOM 757 O O . THR A 1 94 ? 6.271 -2.646 11.288 1.00 95.50 94 THR A O 1
ATOM 760 N N . ILE A 1 95 ? 5.736 -0.630 10.436 1.00 90.81 95 ILE A N 1
ATOM 761 C CA . ILE A 1 95 ? 6.738 -0.572 9.379 1.00 90.81 95 ILE A CA 1
ATOM 762 C C . ILE A 1 95 ? 7.783 0.475 9.801 1.00 90.81 95 ILE A C 1
ATOM 764 O O . ILE A 1 95 ? 7.472 1.669 9.795 1.00 90.81 95 ILE A O 1
ATOM 768 N N . PRO A 1 96 ? 9.004 0.062 10.199 1.00 89.81 96 PRO A N 1
ATOM 769 C CA . PRO A 1 96 ? 10.032 0.990 10.673 1.00 89.81 96 PRO A CA 1
ATOM 770 C C . PRO A 1 96 ? 10.349 2.091 9.653 1.00 89.81 96 PRO A C 1
ATOM 772 O O . PRO A 1 96 ? 10.623 1.785 8.492 1.00 89.81 96 PRO A O 1
ATOM 775 N N . GLY A 1 97 ? 10.335 3.355 10.089 1.00 89.75 97 GLY A N 1
ATOM 776 C CA . GLY A 1 97 ? 10.612 4.515 9.236 1.00 89.75 97 GLY A CA 1
ATOM 777 C C . GLY A 1 97 ? 9.464 4.910 8.304 1.00 89.75 97 GLY A C 1
ATOM 778 O O . GLY A 1 97 ? 9.670 5.736 7.419 1.00 89.75 97 GLY A O 1
ATOM 779 N N . VAL A 1 98 ? 8.286 4.289 8.439 1.00 91.62 98 VAL A N 1
ATOM 780 C CA . VAL A 1 98 ? 7.108 4.554 7.597 1.00 91.62 98 VAL A CA 1
ATOM 781 C C . VAL A 1 98 ? 5.878 4.835 8.453 1.00 91.62 98 VAL A C 1
ATOM 783 O O . VAL A 1 98 ? 5.191 5.826 8.222 1.00 91.62 98 VAL A O 1
ATOM 786 N N . GLY A 1 99 ? 5.585 3.983 9.438 1.00 95.12 99 GLY A N 1
ATOM 787 C CA . GLY A 1 99 ? 4.432 4.155 10.322 1.00 95.12 99 GLY A CA 1
ATOM 788 C C . GLY A 1 99 ? 3.740 2.847 10.684 1.00 95.12 99 GLY A C 1
ATOM 789 O O . GLY A 1 99 ? 4.340 1.772 10.670 1.00 95.12 99 GLY A O 1
ATOM 790 N N . LYS A 1 100 ? 2.457 2.938 11.024 1.00 97.56 100 LYS A N 1
ATOM 791 C CA . LYS A 1 100 ? 1.595 1.803 11.355 1.00 97.56 100 LYS A CA 1
ATOM 792 C C . LYS A 1 100 ? 0.596 1.556 10.229 1.00 97.56 100 LYS A C 1
ATOM 794 O O . LYS A 1 100 ? -0.012 2.498 9.734 1.00 97.56 100 LYS A O 1
ATOM 799 N N . HIS A 1 101 ? 0.388 0.299 9.860 1.00 96.88 101 HIS A N 1
ATOM 800 C CA . HIS A 1 101 ? -0.449 -0.100 8.731 1.00 96.88 101 HIS A CA 1
ATOM 801 C C . HIS A 1 101 ? -1.334 -1.306 9.079 1.00 96.88 101 HIS A C 1
ATOM 803 O O . HIS A 1 101 ? -0.927 -2.178 9.843 1.00 96.88 101 HIS A O 1
ATOM 809 N N . CYS A 1 102 ? -2.528 -1.393 8.498 1.00 97.75 102 CYS A N 1
ATOM 810 C CA . CYS A 1 102 ? -3.407 -2.564 8.585 1.00 97.75 102 CYS A CA 1
ATOM 811 C C . CYS A 1 102 ? -4.217 -2.736 7.293 1.00 97.75 102 CYS A C 1
ATOM 813 O O . CYS A 1 102 ? -4.355 -1.784 6.524 1.00 97.75 102 CYS A O 1
ATOM 815 N N . TYR A 1 103 ? -4.805 -3.920 7.096 1.00 98.00 103 TYR A N 1
ATOM 816 C CA . TYR A 1 103 ? -5.830 -4.128 6.069 1.00 98.00 103 TYR A CA 1
ATOM 817 C C . TYR A 1 103 ? -7.153 -4.542 6.704 1.00 98.00 103 TYR A C 1
ATOM 819 O O . TYR A 1 103 ? -7.188 -5.395 7.595 1.00 98.00 103 TYR A O 1
ATOM 827 N N . PHE A 1 104 ? -8.249 -3.989 6.199 1.00 98.50 104 PHE A N 1
ATOM 828 C CA . PHE A 1 104 ? -9.602 -4.278 6.656 1.00 98.50 104 PHE A CA 1
ATOM 829 C C . PHE A 1 104 ? -10.560 -4.425 5.473 1.00 98.50 104 PHE A C 1
ATOM 831 O O . PHE A 1 104 ? -10.282 -3.935 4.379 1.00 98.50 104 PHE A O 1
ATOM 838 N N . LYS A 1 105 ? -11.693 -5.092 5.687 1.00 98.56 105 LYS A N 1
ATOM 839 C CA . LYS A 1 105 ? -12.829 -5.064 4.767 1.00 98.56 105 LYS A CA 1
ATOM 840 C C . LYS A 1 105 ? -13.891 -4.094 5.247 1.00 98.56 105 LYS A C 1
ATOM 842 O O . LYS A 1 105 ? -14.183 -4.039 6.442 1.00 98.56 105 LYS A O 1
ATOM 847 N N . ASP A 1 106 ? -14.487 -3.373 4.309 1.00 98.44 106 ASP A N 1
ATOM 848 C CA . ASP A 1 106 ? -15.696 -2.595 4.561 1.00 98.44 106 ASP A CA 1
ATOM 849 C C . ASP A 1 106 ? -16.935 -3.511 4.732 1.00 98.44 106 ASP A C 1
ATOM 851 O O . ASP A 1 106 ? -16.852 -4.722 4.496 1.00 98.44 106 ASP A O 1
ATOM 855 N N . PRO A 1 107 ? -18.111 -2.966 5.100 1.00 98.56 107 PRO A N 1
ATOM 856 C CA . PRO A 1 107 ? -19.339 -3.759 5.226 1.00 98.56 107 PRO A CA 1
ATOM 857 C C . PRO A 1 107 ? -19.799 -4.454 3.931 1.00 98.56 107 PRO A C 1
ATOM 859 O O . PRO A 1 107 ? -20.649 -5.343 3.981 1.00 98.56 107 PRO A O 1
ATOM 862 N N . SER A 1 108 ? -19.266 -4.053 2.773 1.00 98.06 108 SER A N 1
ATOM 863 C CA . SER A 1 108 ? -19.536 -4.680 1.473 1.00 98.06 108 SER A CA 1
ATOM 864 C C . SER A 1 108 ? -18.533 -5.793 1.138 1.00 98.06 108 SER A C 1
ATOM 866 O O . SER A 1 108 ? -18.703 -6.486 0.135 1.00 98.06 108 SER A O 1
ATOM 868 N N . GLY A 1 109 ? -17.504 -5.988 1.967 1.00 97.25 109 GLY A N 1
ATOM 869 C CA . GLY A 1 109 ? -16.460 -6.991 1.797 1.00 97.25 109 GLY A CA 1
ATOM 870 C C . GLY A 1 109 ? -15.261 -6.540 0.956 1.00 97.25 109 GLY A C 1
ATOM 871 O O . GLY A 1 109 ? -14.415 -7.382 0.645 1.00 97.25 109 GLY A O 1
ATOM 872 N N . PHE A 1 110 ? -15.158 -5.259 0.582 1.00 97.62 110 PHE A N 1
ATOM 873 C CA . PHE A 1 110 ? -14.022 -4.740 -0.187 1.00 97.62 110 PHE A CA 1
ATOM 874 C C . PHE A 1 110 ? -12.819 -4.466 0.706 1.00 97.62 110 PHE A C 1
ATOM 876 O O . PHE A 1 110 ? -12.957 -3.910 1.791 1.00 97.62 110 PHE A O 1
ATOM 883 N N . LEU A 1 111 ? -11.633 -4.862 0.238 1.00 97.88 111 LEU A N 1
ATOM 884 C CA . LEU A 1 111 ? -10.383 -4.733 0.979 1.00 97.88 111 LEU A CA 1
ATOM 885 C C . LEU A 1 111 ? -9.794 -3.322 0.840 1.00 97.88 111 LEU A C 1
ATOM 887 O O . LEU A 1 111 ? -9.631 -2.813 -0.269 1.00 97.88 111 LEU A O 1
ATOM 891 N N . HIS A 1 112 ? -9.403 -2.740 1.969 1.00 98.38 112 HIS A N 1
ATOM 892 C CA . HIS A 1 112 ? -8.767 -1.432 2.080 1.00 98.38 112 HIS A CA 1
ATOM 893 C C . HIS A 1 112 ? -7.570 -1.499 3.032 1.00 98.38 112 HIS A C 1
ATOM 895 O O . HIS A 1 112 ? -7.538 -2.316 3.953 1.00 98.38 112 HIS A O 1
ATOM 901 N N . GLY A 1 113 ? -6.597 -0.616 2.833 1.00 98.19 113 GLY A N 1
ATOM 902 C CA . GLY A 1 113 ? -5.542 -0.325 3.794 1.00 98.19 113 GLY A CA 1
ATOM 903 C C . GLY A 1 113 ? -5.895 0.893 4.644 1.00 98.19 113 GLY A C 1
ATOM 904 O O . GLY A 1 113 ? -6.534 1.834 4.162 1.00 98.19 113 GLY A O 1
ATOM 905 N N . ALA A 1 114 ? -5.434 0.918 5.890 1.00 98.38 114 ALA A N 1
ATOM 906 C CA . ALA A 1 114 ? -5.371 2.140 6.688 1.00 98.38 114 ALA A CA 1
ATOM 907 C C . ALA A 1 114 ? -3.966 2.321 7.258 1.00 98.38 114 ALA A C 1
ATOM 909 O O . ALA A 1 114 ? -3.319 1.341 7.635 1.00 98.38 114 ALA A O 1
ATOM 910 N N . MET A 1 115 ? -3.500 3.568 7.305 1.00 97.88 115 MET A N 1
ATOM 911 C CA . MET A 1 115 ? -2.142 3.898 7.724 1.00 97.88 115 MET A CA 1
ATOM 912 C C . MET A 1 115 ? -2.085 5.155 8.587 1.00 97.88 115 MET A C 1
ATOM 914 O O . MET A 1 115 ? -2.659 6.182 8.237 1.00 97.88 115 MET A O 1
ATOM 918 N N . GLU A 1 116 ? -1.333 5.083 9.676 1.00 97.69 116 GLU A N 1
ATOM 919 C CA . GLU A 1 116 ? -0.867 6.235 10.449 1.00 97.69 116 GLU A CA 1
ATOM 920 C C . GLU A 1 116 ? 0.634 6.383 10.171 1.00 97.69 116 GLU A C 1
ATOM 922 O O . GLU A 1 116 ? 1.393 5.469 10.507 1.00 97.69 116 GLU A O 1
ATOM 927 N N . PRO A 1 117 ? 1.083 7.460 9.503 1.00 95.38 117 PRO A N 1
ATOM 928 C CA . PRO A 1 117 ? 2.496 7.650 9.208 1.00 95.38 117 PRO A CA 1
ATOM 929 C C . PRO A 1 117 ? 3.275 7.920 10.498 1.00 95.38 117 PRO A C 1
ATOM 931 O O . PRO A 1 117 ? 2.755 8.523 11.437 1.00 95.38 117 PRO A O 1
ATOM 934 N N . GLU A 1 118 ? 4.536 7.498 10.537 1.00 91.62 118 GLU A N 1
ATOM 935 C CA . GLU A 1 118 ? 5.451 7.935 11.591 1.00 91.62 118 GLU A CA 1
ATOM 936 C C . GLU A 1 118 ? 5.599 9.463 11.500 1.00 91.62 118 GLU A C 1
ATOM 938 O O . GLU A 1 118 ? 5.793 10.008 10.412 1.00 91.62 118 GLU A O 1
ATOM 943 N N . MET A 1 119 ? 5.428 10.168 12.622 1.00 75.88 119 MET A N 1
ATOM 944 C CA . MET A 1 119 ? 5.637 11.616 12.650 1.00 75.88 119 MET A CA 1
ATOM 945 C C . MET A 1 119 ? 7.130 11.900 12.459 1.00 75.88 119 MET A C 1
ATOM 947 O O . MET A 1 119 ? 7.947 11.342 13.192 1.00 75.88 119 MET A O 1
ATOM 951 N N . GLU A 1 120 ? 7.462 12.753 11.487 1.00 56.84 120 GLU A N 1
ATOM 952 C CA . GLU A 1 120 ? 8.812 13.322 11.334 1.00 56.84 120 GLU A CA 1
ATOM 953 C C . GLU A 1 120 ? 9.228 14.171 12.545 1.00 56.84 120 GLU A C 1
ATOM 955 O O . GLU A 1 120 ? 8.368 14.898 13.103 1.00 56.84 120 GLU A O 1
#

Sequence (120 aa):
MAKVVHFEIPAEDPKRAVEFFSTVFGWKFNRWGENNDYYLTESGPKEEPGIEGAIMKWNHPDQPIVNTIQVEDIESTLKLIEENGGEIVVPLQTIPGVGKHCYFKDPSGFLHGAMEPEME

Foldseek 3Di:
DKDFAEKEAEDQDLVVVQVVCCVPQVKDWDDDDDPFSWTKIPRDDPPDDDHIYIYHHDPDPPDDIEIEMEDQDVVVVVVVQVVQQKAFPADWDADPQFFIKTWIAHNVRDIYMYTYGDDD

Secondary structure (DSSP, 8-state):
--EEEEEEEEESSHHHHHHHHHHHH--EEEE-SSS--EEEEE-S-TTSS--EEEEEE-SSTTPPPEEEEE-S-HHHHHHHHHHTT-EEEEEEEEETTTEEEEEEE-TT--EEEEEEEPP-